Protein AF-R7UL09-F1 (afdb_monomer)

Mean predicted aligned error: 8.53 Å

InterPro domains:
  IPR033310 Mms4/EME1/EME2 [PTHR21077] (4-104)
  IPR042530 EME1/EME2, C-terminal domain [G3DSA:1.10.150.670] (5-105)

Foldseek 3Di:
DDPVPDQDQDPVRVRQLVVQLVVLVVDPPDDSLLSVLCCVVPVHLVSLVVVLVPDPDLQCQLCVQQARWRFDDDPPPTDTDGCHSLNSNVVSCVSPPPDPPDDSD

Secondary structure (DSSP, 8-state):
----------TTSTTHHHHHHHHHHTSTT--HHHHHHHHHH-SSHHHHHHHHHT-SSHHHHHHTTTT-EEEESSSTT-EEEE--HHHHHHHHHHHH---TT----

Sequence (105 aa):
MDVSGSSKVTKEGRGLLSLWRQHIQQFRNVTAEVANAIIAEYPSPRDLYQAYLSCENQNKAEQLLQDIVVRRGAGVIATNRRIGKELSRKIYLLMTSCDPDLIIK

Solvent-accessible surface area (backbone atoms only — not comparable to full-atom values): 6233 Å² total; per-residue (Å²): 134,86,76,84,73,70,69,74,59,43,98,82,57,56,31,53,58,56,41,50,37,53,57,50,42,68,42,88,94,40,46,74,52,48,27,48,42,51,38,73,77,30,66,42,74,64,54,48,50,49,53,44,68,70,34,94,43,69,70,52,31,23,40,64,48,18,76,45,65,21,73,46,72,79,70,98,69,48,43,80,42,58,60,31,57,66,56,19,32,52,52,40,46,71,74,68,54,88,58,92,80,68,78,84,126

pLDDT: mean 79.14, std 13.03, range [39.16, 91.69]

Nearest PDB structures (foldseek):
  2ziv-assembly1_B  TM=9.300E-01  e=1.982E-10  Homo sapiens
  2ziu-assembly1_B  TM=9.325E-01  e=2.696E-09  Homo sapiens
  2ziw-assembly1_B  TM=9.516E-01  e=4.647E-08  Homo sapiens
  7f6l-assembly1_B  TM=9.013E-01  e=2.149E-08  Homo sapiens
  4p0s-assembly1_B  TM=9.485E-01  e=1.449E-06  Homo sapiens

Organism: Capitella teleta (NCBI:txid283909)

Radius of gyration: 14.65 Å; Cα contacts (8 Å, |Δi|>4): 106; chains: 1; bounding box: 44×37×39 Å

Structure (mmCIF, N/CA/C/O backbone):
data_AF-R7UL09-F1
#
_entry.id   AF-R7UL09-F1
#
loop_
_atom_site.group_PDB
_atom_site.id
_atom_site.type_symbol
_atom_site.label_atom_id
_atom_site.label_alt_id
_atom_site.label_comp_id
_atom_site.label_asym_id
_atom_site.label_entity_id
_atom_site.label_seq_id
_atom_site.pdbx_PDB_ins_code
_atom_site.Cartn_x
_atom_site.Cartn_y
_atom_site.Cartn_z
_atom_site.occupancy
_atom_site.B_iso_or_equiv
_atom_site.auth_seq_id
_atom_site.auth_comp_id
_atom_site.auth_asym_id
_atom_site.auth_atom_id
_atom_site.pdbx_PDB_model_num
ATOM 1 N N . MET A 1 1 ? 2.555 7.465 -24.445 1.00 39.16 1 MET A N 1
ATOM 2 C CA . MET A 1 1 ? 1.860 6.993 -23.232 1.00 39.16 1 MET A CA 1
ATOM 3 C C . MET A 1 1 ? 1.791 5.486 -23.353 1.00 39.16 1 MET A C 1
ATOM 5 O O . MET A 1 1 ? 0.930 4.987 -24.062 1.00 39.16 1 MET A O 1
ATOM 9 N N . ASP A 1 2 ? 2.764 4.779 -22.783 1.00 40.66 2 ASP A N 1
ATOM 10 C CA . ASP A 1 2 ? 2.774 3.316 -22.792 1.00 40.66 2 ASP A CA 1
ATOM 11 C C . ASP A 1 2 ? 1.650 2.814 -21.890 1.00 40.66 2 ASP A C 1
ATOM 13 O O . ASP A 1 2 ? 1.732 2.879 -20.662 1.00 40.66 2 ASP A O 1
ATOM 17 N N . VAL A 1 3 ? 0.567 2.345 -22.508 1.00 50.41 3 VAL A N 1
ATOM 18 C CA . VAL A 1 3 ? -0.392 1.495 -21.817 1.00 50.41 3 VAL A CA 1
ATOM 19 C C . VAL A 1 3 ? 0.292 0.132 -21.690 1.00 50.41 3 VAL A C 1
ATOM 21 O O . VAL A 1 3 ? 0.334 -0.654 -22.634 1.00 50.41 3 VAL A O 1
ATOM 24 N N . SER A 1 4 ? 0.933 -0.128 -20.549 1.00 50.50 4 SER A N 1
ATOM 25 C CA . SER A 1 4 ? 1.509 -1.445 -20.249 1.00 50.50 4 SER A CA 1
ATOM 26 C C . SER A 1 4 ? 0.371 -2.446 -20.049 1.00 50.50 4 SER A C 1
ATOM 28 O O . SER A 1 4 ? -0.083 -2.713 -18.933 1.00 50.50 4 SER A O 1
ATOM 30 N N . GLY A 1 5 ? -0.140 -2.939 -21.175 1.00 54.00 5 GLY A N 1
ATOM 31 C CA . GLY A 1 5 ? -1.176 -3.949 -21.265 1.00 54.00 5 GLY A CA 1
ATOM 32 C C . GLY A 1 5 ? -0.691 -5.266 -20.671 1.00 54.00 5 GLY A C 1
ATOM 33 O O . GLY A 1 5 ? 0.289 -5.843 -21.131 1.00 54.00 5 GLY A O 1
ATOM 34 N N . SER A 1 6 ? -1.423 -5.720 -19.656 1.00 54.00 6 SER A N 1
ATOM 35 C CA . SER A 1 6 ? -1.523 -7.107 -19.198 1.00 54.00 6 SER A CA 1
ATOM 36 C C . SER A 1 6 ? -0.195 -7.805 -18.878 1.00 54.00 6 SER A C 1
ATOM 38 O O . SER A 1 6 ? 0.413 -8.447 -19.738 1.00 54.00 6 SER A O 1
ATOM 40 N N . SER A 1 7 ? 0.222 -7.789 -17.603 1.00 57.19 7 SER A N 1
ATOM 41 C CA . SER A 1 7 ? 1.281 -8.703 -17.156 1.00 57.19 7 SER A CA 1
ATOM 42 C C . SER A 1 7 ? 0.840 -10.144 -17.450 1.00 57.19 7 SER A C 1
ATOM 44 O O . SER A 1 7 ? -0.206 -10.590 -16.978 1.00 57.19 7 SER A O 1
ATOM 46 N N . LYS A 1 8 ? 1.613 -10.865 -18.269 1.00 57.09 8 LYS A N 1
ATOM 47 C CA . LYS A 1 8 ? 1.329 -12.254 -18.650 1.00 57.09 8 LYS A CA 1
ATOM 48 C C . LYS A 1 8 ? 1.413 -13.141 -17.405 1.00 57.09 8 LYS A C 1
ATOM 50 O O . LYS A 1 8 ? 2.502 -13.537 -16.999 1.00 57.09 8 LYS A O 1
ATOM 55 N N . VAL A 1 9 ? 0.274 -13.433 -16.783 1.00 60.00 9 VAL A N 1
ATOM 56 C CA . VAL A 1 9 ? 0.197 -14.415 -15.697 1.00 60.00 9 VAL A CA 1
ATOM 57 C C . VAL A 1 9 ? 0.172 -15.797 -16.319 1.00 60.00 9 VAL A C 1
ATOM 59 O O . VAL A 1 9 ? -0.742 -16.147 -17.062 1.00 60.00 9 VAL A O 1
ATOM 62 N N . THR A 1 10 ? 1.200 -16.584 -16.034 1.00 64.56 10 THR A N 1
ATOM 63 C CA . THR A 1 10 ? 1.189 -18.008 -16.370 1.00 64.56 10 THR A CA 1
ATOM 64 C C . THR A 1 10 ? 0.231 -18.749 -15.435 1.00 64.56 10 THR A C 1
ATOM 66 O O . THR A 1 10 ? 0.025 -18.338 -14.292 1.00 64.56 10 THR A O 1
ATOM 69 N N . LYS A 1 11 ? -0.334 -19.875 -15.890 1.00 59.56 11 LYS A N 1
ATOM 70 C CA . LYS A 1 11 ? -1.243 -20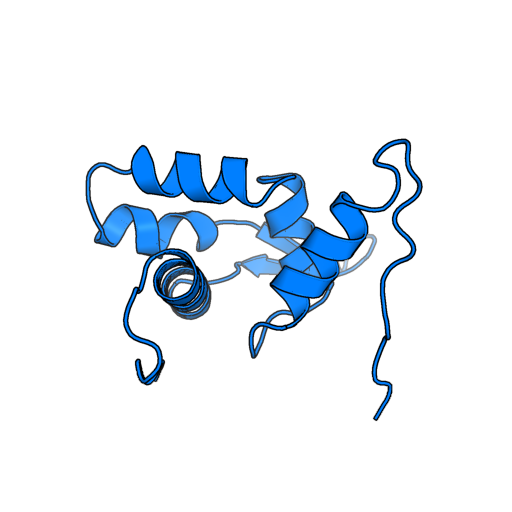.720 -15.085 1.00 59.56 11 LYS A CA 1
ATOM 71 C C . LYS A 1 11 ? -0.622 -21.223 -13.769 1.00 59.56 11 LYS A C 1
ATOM 73 O O . LYS A 1 11 ? -1.344 -21.674 -12.894 1.00 59.56 11 LYS A O 1
ATOM 78 N N . GLU A 1 12 ? 0.695 -21.103 -13.615 1.00 59.31 12 GLU A N 1
ATOM 79 C CA . GLU A 1 12 ? 1.472 -21.512 -12.439 1.00 59.31 12 GLU A CA 1
ATOM 80 C C . GLU A 1 12 ? 1.630 -20.391 -11.394 1.00 59.31 12 GLU A C 1
ATOM 82 O O . GLU A 1 12 ? 2.470 -20.477 -10.504 1.00 59.31 12 GLU A O 1
ATOM 87 N N . GLY A 1 13 ? 0.897 -19.280 -11.529 1.00 61.22 13 GLY A N 1
ATOM 88 C CA . GLY A 1 13 ? 0.987 -18.136 -10.613 1.00 61.22 13 GLY A CA 1
ATOM 89 C C . GLY A 1 13 ? 2.231 -17.262 -10.818 1.00 61.22 13 GLY A C 1
ATOM 90 O O . GLY A 1 13 ? 2.323 -16.173 -10.239 1.00 61.22 13 GLY A O 1
ATOM 91 N N . ARG A 1 14 ? 3.163 -17.661 -11.701 1.00 65.19 14 ARG A N 1
ATOM 92 C CA . ARG A 1 14 ? 4.302 -16.825 -12.108 1.00 65.19 14 ARG A CA 1
ATOM 93 C C . ARG A 1 14 ? 3.761 -15.655 -12.931 1.00 65.19 14 ARG A C 1
ATOM 95 O O . ARG A 1 14 ? 3.329 -15.832 -14.072 1.00 65.19 14 ARG A O 1
ATOM 102 N N . GLY A 1 15 ? 3.708 -14.483 -12.299 1.00 71.25 15 GLY A N 1
ATOM 103 C CA . GLY A 1 15 ? 3.161 -13.241 -12.856 1.00 71.25 15 GLY A CA 1
ATOM 104 C C . GLY A 1 15 ? 2.214 -12.492 -11.914 1.00 71.25 15 GLY A C 1
ATOM 105 O O . GLY A 1 15 ? 2.067 -11.282 -12.068 1.00 71.25 15 GLY A O 1
ATOM 106 N N . LEU A 1 16 ? 1.644 -13.156 -10.897 1.00 78.38 16 LEU A N 1
ATOM 107 C CA . LEU A 1 16 ? 0.747 -12.509 -9.926 1.00 78.38 16 LEU A CA 1
ATOM 108 C C . LEU A 1 16 ? 1.450 -11.399 -9.138 1.00 78.38 16 LEU A C 1
ATOM 110 O O . LEU A 1 16 ? 0.892 -10.320 -8.978 1.00 78.38 1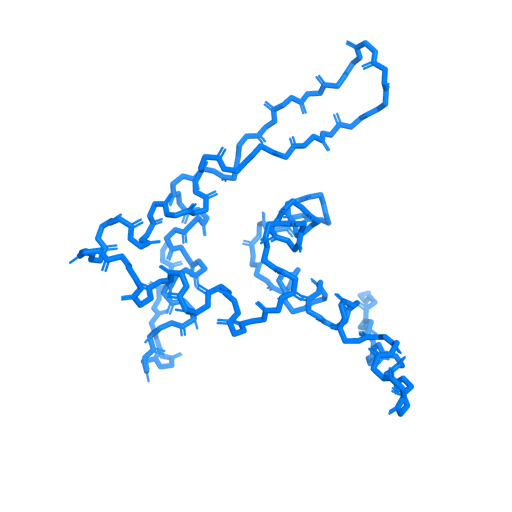6 LEU A O 1
ATOM 114 N N . LEU A 1 17 ? 2.707 -11.616 -8.742 1.00 82.31 17 LEU A N 1
ATOM 115 C CA . LEU A 1 17 ? 3.519 -10.593 -8.076 1.00 82.31 17 LEU A CA 1
ATOM 116 C C . LEU A 1 17 ? 3.772 -9.375 -8.982 1.00 82.31 17 LEU A C 1
ATOM 118 O O . LEU A 1 17 ? 3.787 -8.238 -8.522 1.00 82.31 17 LEU A O 1
ATOM 122 N N . SER A 1 18 ? 3.948 -9.604 -10.288 1.00 82.75 18 SER A N 1
ATOM 123 C CA . SER A 1 18 ? 4.147 -8.522 -11.258 1.00 82.75 18 SER A CA 1
ATOM 124 C C . SER A 1 18 ? 2.859 -7.745 -11.511 1.00 82.75 18 SER A C 1
ATOM 126 O O . SER A 1 18 ? 2.909 -6.522 -11.610 1.00 82.75 18 SER A O 1
ATOM 128 N N . LEU A 1 19 ? 1.711 -8.428 -11.572 1.00 85.69 19 LEU A N 1
ATOM 129 C CA . LEU A 1 19 ? 0.408 -7.764 -11.619 1.00 85.69 19 LEU A CA 1
ATOM 130 C C . LEU A 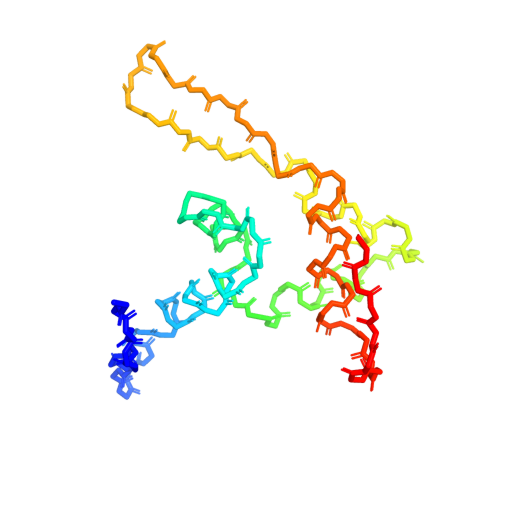1 19 ? 0.160 -6.953 -10.359 1.00 85.69 19 LEU A C 1
ATOM 132 O O . LEU A 1 19 ? -0.278 -5.811 -10.445 1.00 85.69 19 LEU A O 1
ATOM 136 N N . TRP A 1 20 ? 0.453 -7.534 -9.197 1.00 87.06 20 TRP A N 1
ATOM 137 C CA . TRP A 1 20 ? 0.299 -6.849 -7.927 1.00 87.06 20 TRP A CA 1
ATOM 138 C C . TRP A 1 20 ? 1.164 -5.591 -7.882 1.00 87.06 20 TRP A C 1
ATOM 140 O O . TRP A 1 20 ? 0.681 -4.515 -7.536 1.00 87.06 20 TRP A O 1
ATOM 150 N N . ARG A 1 21 ? 2.399 -5.677 -8.390 1.00 87.12 21 ARG A N 1
ATOM 151 C CA . ARG A 1 21 ? 3.250 -4.505 -8.607 1.00 87.12 21 ARG A CA 1
ATOM 152 C C . ARG A 1 21 ? 2.616 -3.465 -9.494 1.00 87.12 21 ARG A C 1
ATOM 154 O O . ARG A 1 21 ? 2.546 -2.305 -9.099 1.00 87.12 21 ARG A O 1
ATOM 161 N N . GLN A 1 22 ? 2.140 -3.875 -10.658 1.00 85.56 22 GLN A N 1
ATOM 162 C CA . GLN A 1 22 ? 1.516 -2.960 -11.597 1.00 85.56 22 GLN A CA 1
ATOM 163 C C . GLN A 1 22 ? 0.278 -2.288 -10.988 1.00 85.56 22 GLN A C 1
ATOM 165 O O . GLN A 1 22 ? 0.076 -1.098 -11.212 1.00 85.56 22 GLN A O 1
ATOM 170 N N . HIS A 1 23 ? -0.498 -3.018 -10.183 1.00 86.75 23 HIS A N 1
ATOM 171 C CA . HIS A 1 23 ? -1.663 -2.511 -9.464 1.00 86.75 23 HIS A CA 1
ATOM 172 C C . HIS A 1 23 ? -1.269 -1.424 -8.458 1.00 86.75 23 HIS A C 1
ATOM 174 O O . HIS A 1 23 ? -1.799 -0.320 -8.517 1.00 86.75 23 HIS A O 1
ATOM 180 N N . ILE A 1 24 ? -0.271 -1.684 -7.607 1.00 88.00 24 ILE A N 1
ATOM 181 C CA . ILE A 1 24 ? 0.255 -0.685 -6.667 1.00 88.00 24 ILE A CA 1
ATOM 182 C C . ILE A 1 24 ? 0.841 0.534 -7.411 1.00 88.00 24 ILE A C 1
ATOM 184 O O . ILE A 1 24 ? 0.699 1.669 -6.968 1.00 88.00 24 ILE A O 1
ATOM 188 N N . GLN A 1 25 ? 1.450 0.337 -8.582 1.00 88.38 25 GLN A N 1
ATOM 189 C CA . GLN A 1 25 ? 1.961 1.434 -9.412 1.00 88.38 25 GLN A CA 1
ATOM 190 C C . GLN A 1 25 ? 0.869 2.277 -10.093 1.00 88.38 25 GLN A C 1
ATOM 192 O O . GLN A 1 25 ? 1.184 3.364 -10.572 1.00 88.38 25 GLN A O 1
ATOM 197 N N . GLN A 1 26 ? -0.391 1.823 -10.153 1.00 84.88 26 GLN A N 1
ATOM 198 C CA . GLN A 1 26 ? -1.490 2.658 -10.667 1.00 84.88 26 GLN A CA 1
ATOM 199 C C . GLN A 1 26 ? -1.847 3.803 -9.708 1.00 84.88 26 GLN A C 1
ATOM 201 O O . GLN A 1 26 ? -2.457 4.791 -10.122 1.00 84.88 26 GLN A O 1
ATOM 206 N N . PHE A 1 27 ? -1.464 3.705 -8.433 1.00 83.12 27 PHE A N 1
ATOM 207 C CA . PHE A 1 27 ? -1.682 4.772 -7.469 1.00 83.12 27 PHE A CA 1
ATOM 208 C C . PHE A 1 27 ? -0.830 6.001 -7.806 1.00 83.12 27 PHE A C 1
ATOM 210 O O . PHE A 1 27 ? 0.380 5.920 -8.035 1.00 83.12 27 PHE A O 1
ATOM 217 N N . ARG A 1 28 ? -1.457 7.184 -7.801 1.00 76.19 28 ARG A N 1
ATOM 218 C CA . ARG A 1 28 ? -0.748 8.448 -8.040 1.00 76.19 28 ARG A CA 1
ATOM 219 C C . 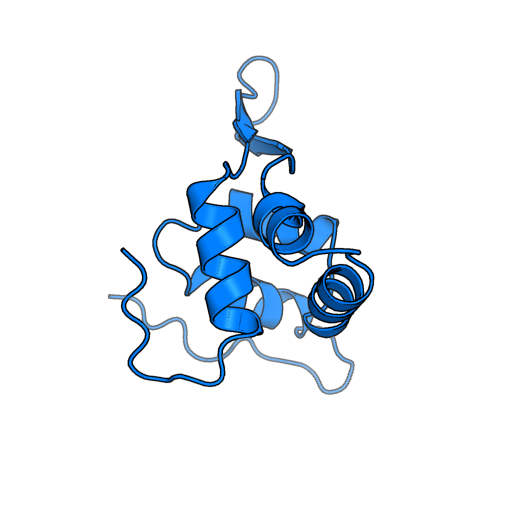ARG A 1 28 ? 0.354 8.632 -6.991 1.00 76.19 28 ARG A C 1
ATOM 221 O O . ARG A 1 28 ? 0.117 8.439 -5.803 1.00 76.19 28 ARG A O 1
ATOM 228 N N . ASN A 1 29 ? 1.540 9.045 -7.439 1.00 79.81 29 ASN A N 1
ATOM 229 C CA . ASN A 1 29 ? 2.762 9.228 -6.638 1.00 79.81 29 ASN A CA 1
ATOM 230 C C . ASN A 1 29 ? 3.438 7.942 -6.126 1.00 79.81 29 ASN A C 1
ATOM 232 O O . ASN A 1 29 ? 4.396 8.036 -5.355 1.00 79.81 29 ASN A O 1
ATOM 236 N N . VAL A 1 30 ? 3.019 6.757 -6.580 1.00 84.69 30 VAL A N 1
ATOM 237 C CA . VAL A 1 30 ? 3.756 5.516 -6.319 1.00 84.69 30 VAL A CA 1
ATOM 238 C C . VAL A 1 30 ? 4.789 5.280 -7.416 1.00 84.69 30 VAL A C 1
ATOM 240 O O . VAL A 1 30 ? 4.458 5.055 -8.577 1.00 84.69 30 VAL A O 1
ATOM 243 N N . THR A 1 31 ? 6.069 5.310 -7.050 1.00 84.75 31 THR A N 1
ATOM 244 C CA . THR A 1 31 ? 7.155 4.910 -7.955 1.00 84.75 31 THR A CA 1
ATOM 245 C C . THR A 1 31 ? 7.358 3.395 -7.920 1.00 84.75 31 THR A C 1
ATOM 247 O O . THR A 1 31 ? 6.909 2.711 -7.000 1.00 84.75 31 THR A O 1
ATOM 250 N N . ALA A 1 32 ? 8.086 2.848 -8.899 1.00 85.19 32 ALA A N 1
ATOM 251 C CA . ALA A 1 32 ? 8.427 1.422 -8.929 1.00 85.19 32 ALA A CA 1
ATOM 252 C C . ALA A 1 32 ? 9.133 0.943 -7.647 1.00 85.19 32 ALA A C 1
ATOM 254 O O . ALA A 1 32 ? 8.922 -0.180 -7.201 1.00 85.19 32 ALA A O 1
ATOM 255 N N . GLU A 1 33 ? 9.944 1.803 -7.036 1.00 86.19 33 GLU A N 1
ATOM 256 C CA . GLU A 1 33 ? 10.683 1.505 -5.808 1.00 86.19 33 GLU A CA 1
ATOM 257 C C . GLU A 1 33 ? 9.752 1.429 -4.599 1.00 86.19 33 GLU A C 1
ATOM 259 O O . GLU A 1 33 ? 9.867 0.509 -3.794 1.00 86.19 33 GLU A O 1
ATOM 264 N N . VAL A 1 34 ? 8.788 2.352 -4.507 1.00 87.75 34 VAL A N 1
ATOM 265 C CA . VAL A 1 34 ? 7.753 2.322 -3.467 1.00 87.75 34 VAL A CA 1
ATOM 266 C C . VAL A 1 34 ? 6.904 1.062 -3.613 1.00 87.75 34 VAL A C 1
ATOM 268 O O . VAL A 1 34 ? 6.711 0.340 -2.639 1.00 87.75 34 VAL A O 1
ATOM 271 N N . ALA A 1 35 ? 6.457 0.758 -4.835 1.00 88.69 35 ALA A N 1
ATOM 272 C CA . ALA A 1 35 ? 5.708 -0.463 -5.109 1.00 88.69 35 ALA A CA 1
ATOM 273 C C . ALA A 1 35 ? 6.510 -1.709 -4.708 1.00 88.69 35 ALA A C 1
ATOM 275 O O . ALA A 1 35 ? 5.981 -2.590 -4.043 1.00 88.69 35 ALA A O 1
ATOM 276 N N . ASN A 1 36 ? 7.803 -1.760 -5.040 1.00 88.12 36 ASN A N 1
ATOM 277 C CA . ASN A 1 36 ? 8.682 -2.853 -4.627 1.00 88.12 36 ASN A CA 1
ATOM 278 C C . ASN A 1 36 ? 8.784 -3.005 -3.113 1.00 88.12 36 ASN A C 1
ATOM 280 O O . ASN A 1 36 ? 8.740 -4.131 -2.633 1.00 88.12 36 ASN A O 1
ATOM 284 N N . ALA A 1 37 ? 8.910 -1.903 -2.376 1.00 89.88 37 ALA A N 1
ATOM 285 C CA . ALA A 1 37 ? 8.989 -1.947 -0.923 1.00 89.88 37 ALA A CA 1
ATOM 286 C C . ALA A 1 37 ? 7.685 -2.477 -0.304 1.00 89.88 37 ALA A C 1
ATOM 288 O O . ALA A 1 37 ? 7.731 -3.361 0.544 1.00 89.88 37 ALA A O 1
ATOM 289 N N . ILE A 1 38 ? 6.527 -2.015 -0.795 1.00 89.44 38 ILE A N 1
ATOM 290 C CA . ILE A 1 38 ? 5.214 -2.501 -0.340 1.00 89.44 38 ILE A CA 1
ATOM 291 C C . ILE A 1 38 ? 5.067 -3.997 -0.618 1.00 89.44 38 ILE A C 1
ATOM 293 O O . ILE A 1 38 ? 4.610 -4.730 0.243 1.00 89.44 38 ILE A O 1
ATOM 297 N N . ILE A 1 39 ? 5.456 -4.462 -1.803 1.00 89.75 39 ILE A N 1
ATOM 298 C CA . ILE A 1 39 ? 5.267 -5.860 -2.221 1.00 89.75 39 ILE A CA 1
ATOM 299 C C . ILE A 1 39 ? 6.262 -6.803 -1.552 1.00 89.75 39 ILE A C 1
ATOM 301 O O . ILE A 1 39 ? 5.975 -7.985 -1.392 1.00 89.75 39 ILE A O 1
ATOM 305 N N . ALA A 1 40 ? 7.435 -6.291 -1.178 1.00 88.56 40 ALA A N 1
ATOM 306 C CA . ALA A 1 40 ? 8.394 -7.040 -0.381 1.00 88.56 40 ALA A CA 1
ATOM 307 C C . ALA A 1 40 ? 7.833 -7.356 1.014 1.00 88.56 40 ALA A C 1
ATOM 309 O O . ALA A 1 40 ? 8.082 -8.444 1.521 1.00 88.56 40 ALA A O 1
ATOM 310 N N . GLU A 1 41 ? 7.061 -6.436 1.599 1.00 89.88 41 GLU A N 1
ATOM 311 C CA . GLU A 1 41 ? 6.382 -6.637 2.886 1.00 89.88 41 GLU A CA 1
ATOM 312 C C . GLU A 1 41 ? 5.047 -7.391 2.724 1.00 89.88 41 GLU A C 1
ATOM 314 O O . GLU A 1 41 ? 4.726 -8.288 3.500 1.00 89.88 41 GLU A O 1
ATOM 319 N N . TYR A 1 42 ? 4.291 -7.069 1.670 1.00 91.25 42 TYR A N 1
ATOM 320 C CA . TYR A 1 42 ? 2.965 -7.604 1.363 1.00 91.25 42 TYR A CA 1
ATOM 321 C C . TYR A 1 42 ? 2.923 -8.164 -0.067 1.00 91.25 42 TYR A C 1
ATOM 323 O O . TYR A 1 42 ? 2.521 -7.466 -1.009 1.00 91.25 42 TYR A O 1
ATOM 331 N N . PRO A 1 43 ? 3.308 -9.437 -0.268 1.00 86.38 43 PRO A N 1
ATOM 332 C CA . PRO A 1 43 ? 3.427 -10.034 -1.598 1.00 86.38 43 PRO A CA 1
ATOM 333 C C . PRO A 1 43 ? 2.078 -10.237 -2.299 1.00 86.38 43 PRO A C 1
ATOM 335 O O . PRO A 1 43 ? 2.051 -10.482 -3.508 1.00 86.38 43 PRO A O 1
ATOM 338 N N . SER A 1 44 ? 0.960 -10.113 -1.576 1.00 86.94 44 SER A N 1
ATOM 339 C CA . SER A 1 44 ? -0.387 -10.209 -2.130 1.00 86.94 44 SER A CA 1
ATOM 340 C C . SER A 1 44 ? -1.324 -9.097 -1.623 1.00 86.94 44 SER A C 1
ATOM 342 O O . SER A 1 44 ? -1.148 -8.596 -0.509 1.00 86.94 44 SER A O 1
ATOM 344 N N . PRO A 1 45 ? -2.376 -8.746 -2.393 1.00 86.94 45 PRO A N 1
ATOM 345 C CA . PRO A 1 45 ? -3.422 -7.835 -1.922 1.00 86.94 45 PRO A CA 1
ATOM 346 C C . PRO A 1 45 ? -4.115 -8.337 -0.655 1.00 86.94 45 PRO A C 1
ATOM 348 O O . PRO A 1 45 ? -4.534 -7.542 0.182 1.00 86.94 45 PRO A O 1
ATOM 351 N N . ARG A 1 46 ? -4.230 -9.663 -0.506 1.00 88.19 46 ARG A N 1
ATOM 352 C CA . ARG A 1 46 ? -4.865 -10.281 0.656 1.00 88.19 46 ARG A CA 1
ATOM 353 C C . ARG A 1 46 ? -4.023 -10.104 1.915 1.00 88.19 46 ARG A C 1
ATOM 355 O O . ARG A 1 46 ? -4.604 -9.828 2.956 1.00 88.19 46 ARG A O 1
ATOM 362 N N . ASP A 1 47 ? -2.698 -10.212 1.816 1.00 90.06 47 ASP A N 1
ATOM 363 C CA . ASP A 1 47 ? -1.795 -9.941 2.944 1.00 90.06 47 ASP A CA 1
ATOM 364 C C . ASP A 1 47 ? -1.920 -8.489 3.404 1.00 90.06 47 ASP A C 1
ATOM 366 O O . ASP A 1 47 ? -2.083 -8.226 4.595 1.00 90.06 47 ASP A O 1
ATOM 370 N N . LEU A 1 48 ? -1.929 -7.550 2.451 1.00 90.81 48 LEU A N 1
ATOM 371 C CA . LEU A 1 48 ? -2.118 -6.133 2.751 1.00 90.81 48 LEU A CA 1
ATOM 372 C C . LEU A 1 48 ? -3.475 -5.879 3.430 1.00 90.81 48 LEU A C 1
ATOM 374 O O . LEU A 1 48 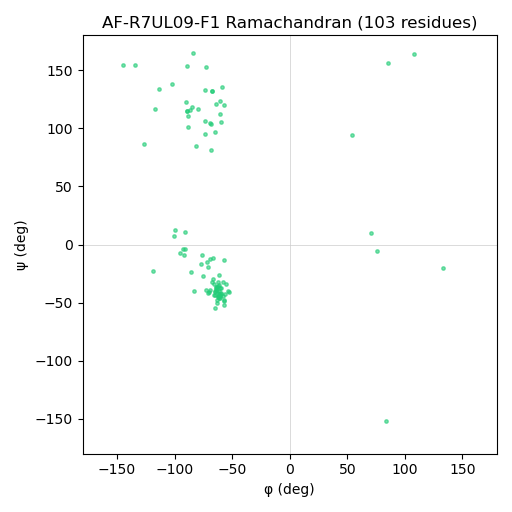? -3.550 -5.194 4.448 1.00 90.81 48 LEU A O 1
ATOM 378 N N . TYR A 1 49 ? -4.549 -6.467 2.898 1.00 89.69 49 TYR A N 1
ATOM 379 C CA . TYR A 1 49 ? -5.890 -6.323 3.462 1.00 89.69 49 TYR A CA 1
ATOM 380 C C . TYR A 1 49 ? -6.007 -6.951 4.856 1.00 89.69 49 TYR A C 1
ATOM 382 O O . TYR A 1 49 ? -6.583 -6.351 5.759 1.00 89.69 49 TYR A O 1
ATOM 390 N N . GLN A 1 50 ? -5.413 -8.127 5.067 1.00 90.62 50 GLN A N 1
ATOM 391 C CA . GLN A 1 50 ? -5.399 -8.786 6.370 1.00 90.62 50 GLN A CA 1
ATOM 392 C C . GLN A 1 50 ? -4.655 -7.944 7.410 1.00 90.62 50 GLN A C 1
ATOM 394 O O . GLN A 1 50 ? -5.123 -7.828 8.539 1.00 90.62 50 GLN A O 1
ATOM 399 N N . ALA A 1 51 ? -3.546 -7.309 7.025 1.00 90.75 51 ALA A N 1
ATOM 400 C CA . ALA A 1 51 ? -2.822 -6.400 7.901 1.00 90.75 51 ALA A CA 1
ATOM 401 C C . ALA A 1 51 ? -3.659 -5.163 8.272 1.00 90.75 51 ALA A C 1
ATOM 403 O O . ALA A 1 51 ? -3.638 -4.740 9.429 1.00 90.75 51 ALA A O 1
ATOM 404 N N . TYR A 1 52 ? -4.462 -4.630 7.343 1.00 90.12 52 TYR A N 1
ATOM 405 C CA . TYR A 1 52 ? -5.431 -3.577 7.661 1.00 90.12 52 TYR A CA 1
ATOM 406 C C . TYR A 1 52 ? -6.534 -4.049 8.614 1.00 90.12 52 TYR A C 1
ATOM 408 O O . TYR A 1 52 ? -6.886 -3.307 9.526 1.00 90.12 52 TYR A O 1
ATOM 416 N N . LEU A 1 53 ? -7.051 -5.271 8.450 1.00 88.25 53 LEU A N 1
ATOM 417 C CA . LEU A 1 53 ? -8.052 -5.846 9.360 1.00 88.25 53 LEU A CA 1
ATOM 418 C C . LEU A 1 53 ? -7.496 -6.130 10.760 1.00 88.25 53 LEU A C 1
ATOM 420 O O . LEU A 1 53 ? -8.226 -6.045 11.740 1.00 88.25 53 LEU A O 1
ATOM 424 N N . SER A 1 54 ? -6.213 -6.477 10.858 1.00 90.19 54 SER A N 1
ATOM 425 C CA . SER A 1 54 ? -5.530 -6.700 12.134 1.00 90.19 54 SER A CA 1
ATOM 426 C C . SER A 1 54 ? -5.177 -5.403 12.867 1.00 90.19 54 SER A C 1
ATOM 428 O O . SER A 1 54 ? -4.745 -5.459 14.017 1.00 90.19 54 SER A O 1
ATOM 430 N N . CYS A 1 55 ? -5.343 -4.237 12.236 1.00 89.75 55 CYS A N 1
ATOM 431 C CA . CYS A 1 55 ? -5.132 -2.958 12.902 1.00 89.75 55 CYS A CA 1
ATOM 432 C C . CYS A 1 55 ? -6.275 -2.658 13.874 1.00 89.75 55 CYS A C 1
ATOM 434 O O . CYS A 1 55 ? -7.445 -2.707 13.514 1.00 89.75 55 CYS A O 1
ATOM 436 N N . GLU A 1 56 ? -5.921 -2.244 15.090 1.00 86.75 56 GLU A N 1
ATOM 437 C CA . GLU A 1 56 ? -6.890 -1.932 16.149 1.00 86.75 56 GLU A CA 1
ATOM 438 C C . GLU A 1 56 ? -7.817 -0.766 15.788 1.00 86.75 56 GLU A C 1
ATOM 440 O O . GLU A 1 56 ? -8.961 -0.719 16.221 1.00 86.75 56 GLU A O 1
ATOM 445 N N . ASN A 1 57 ? -7.314 0.195 15.007 1.00 88.62 57 ASN A N 1
ATOM 446 C CA . ASN A 1 57 ? -8.023 1.419 14.658 1.00 88.62 57 ASN A CA 1
ATOM 447 C C . ASN A 1 57 ? -7.689 1.859 13.230 1.00 88.62 57 ASN A C 1
ATOM 449 O O . ASN A 1 57 ? -6.571 1.647 12.748 1.00 88.62 57 ASN A O 1
ATOM 453 N N . GLN A 1 58 ? -8.606 2.605 12.604 1.00 87.44 58 GLN A N 1
ATOM 454 C CA . GLN A 1 58 ? -8.402 3.192 11.276 1.00 87.44 58 GLN A CA 1
ATOM 455 C C . GLN A 1 58 ? -7.106 4.012 11.188 1.00 87.44 58 GLN A C 1
ATOM 457 O O . GLN A 1 58 ? -6.378 3.902 10.211 1.00 87.44 58 GLN A O 1
ATOM 462 N N . ASN A 1 59 ? -6.760 4.791 12.218 1.00 88.00 59 ASN A N 1
ATOM 463 C CA . ASN A 1 59 ? -5.542 5.606 12.202 1.00 88.00 59 ASN A CA 1
ATOM 464 C C . ASN A 1 59 ? -4.255 4.763 12.107 1.00 88.00 59 ASN A C 1
ATOM 466 O O . ASN A 1 59 ? -3.308 5.166 11.436 1.00 88.00 59 ASN A O 1
ATOM 470 N N . LYS A 1 60 ? -4.234 3.580 12.738 1.00 89.19 60 LYS A N 1
ATOM 471 C CA . LYS A 1 60 ? -3.118 2.629 12.633 1.00 89.19 60 LYS A CA 1
ATOM 472 C C . LYS A 1 60 ? -3.065 1.999 11.246 1.00 89.19 60 LYS A C 1
ATOM 474 O O . LYS A 1 60 ? -1.984 1.918 10.673 1.00 89.19 60 LYS A O 1
ATOM 479 N N . ALA A 1 61 ? -4.220 1.646 10.682 1.00 90.00 61 ALA A N 1
ATOM 480 C CA . ALA A 1 61 ? -4.310 1.129 9.320 1.00 90.00 61 ALA A CA 1
ATOM 481 C C . ALA A 1 61 ? -3.832 2.164 8.283 1.00 90.00 61 ALA A C 1
ATOM 483 O O . ALA A 1 61 ? -3.016 1.850 7.421 1.00 90.00 61 ALA A O 1
ATOM 484 N N . GLU A 1 62 ? -4.236 3.430 8.421 1.00 90.19 62 GLU A N 1
ATOM 485 C CA . GLU A 1 62 ? -3.765 4.539 7.579 1.00 90.19 62 GLU A CA 1
ATOM 486 C C . GLU A 1 62 ? -2.252 4.768 7.682 1.00 90.19 62 GLU A C 1
ATOM 488 O O . GLU A 1 62 ? -1.648 5.277 6.741 1.00 90.19 62 GLU A O 1
ATOM 493 N N . GLN A 1 63 ? -1.631 4.397 8.800 1.00 90.94 63 GLN A N 1
ATOM 494 C CA . GLN A 1 63 ? -0.197 4.542 9.057 1.00 90.94 63 GLN A CA 1
ATOM 495 C C . GLN A 1 63 ? 0.615 3.281 8.747 1.00 90.94 63 GLN A C 1
ATOM 497 O O . GLN A 1 63 ? 1.840 3.351 8.752 1.00 90.94 63 GLN A O 1
ATOM 502 N N . LEU A 1 64 ? -0.033 2.156 8.437 1.00 91.69 64 LEU A N 1
ATOM 503 C CA . LEU A 1 64 ? 0.614 0.851 8.284 1.00 91.69 64 LEU A CA 1
ATOM 504 C C . LEU A 1 64 ? 1.783 0.876 7.286 1.00 91.69 64 LEU A C 1
ATOM 506 O O . LEU A 1 64 ? 2.826 0.285 7.539 1.00 91.69 64 LEU A O 1
ATOM 510 N N . LEU A 1 65 ? 1.632 1.598 6.172 1.00 90.25 65 LEU A N 1
ATOM 511 C CA . LEU A 1 65 ? 2.646 1.670 5.120 1.00 90.25 65 LEU A CA 1
ATOM 512 C C . LEU A 1 65 ? 3.617 2.844 5.298 1.00 90.25 65 LEU A C 1
ATOM 514 O O . LEU A 1 65 ? 4.596 2.935 4.563 1.00 90.25 65 LEU A O 1
ATOM 518 N N . GLN A 1 66 ? 3.370 3.772 6.229 1.00 90.19 66 GLN A N 1
ATOM 519 C CA . GLN A 1 66 ? 4.088 5.052 6.271 1.00 90.19 66 GLN A CA 1
ATOM 520 C C . GLN A 1 66 ? 5.583 4.889 6.576 1.00 90.19 66 GLN A C 1
ATOM 522 O O . GLN A 1 66 ? 6.394 5.676 6.081 1.00 90.19 66 GLN A O 1
ATOM 527 N N . ASP A 1 67 ? 5.923 3.890 7.396 1.00 86.00 67 ASP A N 1
ATOM 528 C CA . ASP A 1 67 ? 7.269 3.645 7.913 1.00 86.00 67 ASP A CA 1
ATOM 529 C C . ASP A 1 67 ? 8.080 2.679 7.043 1.00 86.00 67 ASP A C 1
ATOM 531 O O . ASP A 1 67 ? 9.280 2.514 7.269 1.00 86.00 67 ASP A O 1
ATOM 535 N N . ILE A 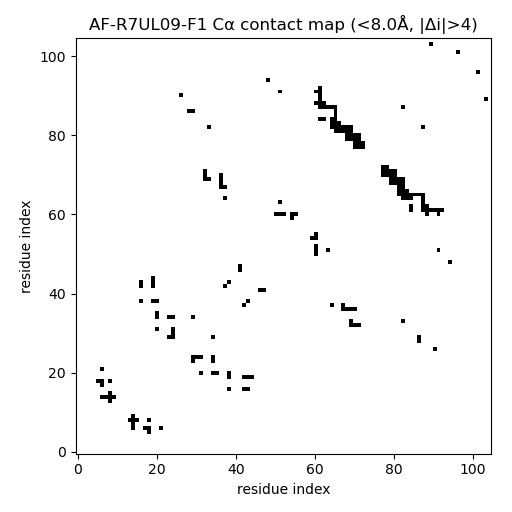1 68 ? 7.465 2.118 5.995 1.00 88.50 68 ILE A N 1
ATOM 536 C CA . ILE A 1 68 ? 8.153 1.267 5.025 1.00 88.50 68 ILE A CA 1
ATOM 537 C C . ILE A 1 68 ? 9.268 2.073 4.357 1.00 88.50 68 ILE A C 1
ATOM 539 O O . ILE A 1 68 ? 9.054 3.144 3.770 1.00 88.50 68 ILE A O 1
ATOM 543 N N . VAL A 1 69 ? 10.487 1.544 4.456 1.00 84.81 69 VAL A N 1
ATOM 544 C CA . VAL A 1 69 ? 11.685 2.175 3.908 1.00 84.81 69 VAL A CA 1
ATOM 545 C C . VAL A 1 69 ? 11.854 1.766 2.452 1.00 84.81 69 VAL A C 1
ATOM 547 O O . VAL A 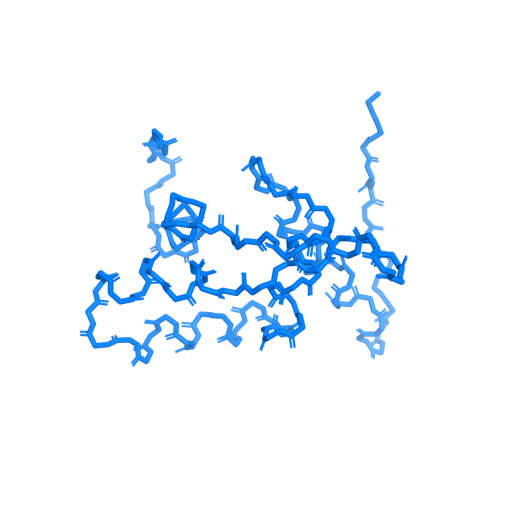1 69 ? 12.130 0.616 2.120 1.00 84.81 69 VAL A O 1
ATOM 550 N N . VAL A 1 70 ? 11.755 2.753 1.574 1.00 85.06 70 VAL A N 1
ATOM 551 C CA . VAL A 1 70 ? 12.047 2.642 0.153 1.00 85.06 70 VAL A CA 1
ATOM 552 C C . VAL A 1 70 ? 13.527 2.930 -0.050 1.00 85.06 70 VAL A C 1
ATOM 554 O O . VAL A 1 70 ? 13.997 4.058 0.124 1.00 85.06 70 VAL A O 1
ATOM 557 N N . ARG A 1 71 ? 14.275 1.890 -0.412 1.00 76.75 71 ARG A N 1
ATOM 558 C CA . ARG A 1 71 ? 15.684 2.016 -0.786 1.00 76.75 71 ARG A CA 1
ATOM 559 C C . ARG A 1 71 ? 15.787 2.394 -2.256 1.00 76.75 71 ARG A C 1
ATOM 561 O O . ARG A 1 71 ? 15.368 1.624 -3.118 1.00 76.75 71 ARG A O 1
ATOM 568 N N . ARG A 1 72 ? 16.365 3.567 -2.516 1.00 69.12 72 ARG A N 1
ATOM 569 C CA . ARG A 1 72 ? 16.641 4.079 -3.860 1.00 69.12 72 ARG A CA 1
ATOM 570 C C . ARG A 1 72 ? 18.143 4.244 -4.065 1.00 69.12 72 ARG A C 1
ATOM 572 O O . ARG A 1 72 ? 18.768 5.061 -3.389 1.00 69.12 72 ARG A O 1
ATOM 579 N N . GLY A 1 73 ? 18.697 3.483 -5.012 1.00 63.34 73 GLY A N 1
ATOM 580 C CA . GLY A 1 73 ? 20.116 3.500 -5.396 1.00 63.34 73 GLY A CA 1
ATOM 581 C C . GLY A 1 73 ? 20.919 2.266 -4.954 1.00 63.34 73 GLY A C 1
ATOM 582 O O . GLY A 1 73 ? 20.482 1.495 -4.102 1.00 63.34 73 GLY A O 1
ATOM 583 N N . ALA A 1 74 ? 22.103 2.087 -5.548 1.00 55.22 74 ALA A N 1
ATOM 584 C CA . ALA A 1 74 ? 23.070 1.043 -5.206 1.00 55.22 74 ALA A CA 1
ATOM 585 C C . ALA A 1 74 ? 24.346 1.677 -4.620 1.00 55.22 74 ALA A C 1
ATOM 587 O O . ALA A 1 74 ? 24.869 2.644 -5.173 1.00 55.22 74 ALA A O 1
ATOM 588 N N . GLY A 1 75 ? 24.857 1.138 -3.509 1.00 64.00 75 GLY A N 1
ATOM 589 C CA . GLY A 1 75 ? 26.093 1.608 -2.869 1.00 64.00 75 GLY A CA 1
ATOM 590 C C . GLY A 1 75 ? 25.916 2.809 -1.926 1.00 64.00 75 GLY A C 1
ATOM 591 O O . GLY A 1 75 ? 24.865 2.990 -1.318 1.00 64.00 75 GLY A O 1
ATOM 592 N N . VAL A 1 76 ? 26.965 3.628 -1.786 1.00 57.41 76 VAL A N 1
ATOM 593 C CA . VAL A 1 76 ? 27.105 4.702 -0.769 1.00 57.41 76 VAL A CA 1
ATOM 594 C C . VAL A 1 76 ? 26.114 5.870 -0.962 1.00 57.41 76 VAL A C 1
ATOM 596 O O . VAL A 1 76 ? 25.935 6.688 -0.068 1.00 57.41 76 VAL A O 1
ATOM 599 N N . ILE A 1 77 ? 25.421 5.929 -2.105 1.00 59.69 77 ILE A N 1
ATOM 600 C CA . ILE A 1 77 ? 24.426 6.964 -2.456 1.00 59.69 77 ILE A CA 1
ATOM 601 C C . ILE A 1 77 ? 22.988 6.454 -2.224 1.00 59.69 77 ILE A C 1
ATOM 603 O O . ILE A 1 77 ? 22.019 7.050 -2.693 1.00 59.69 77 ILE A O 1
ATOM 607 N N . ALA A 1 78 ? 22.819 5.322 -1.532 1.00 62.81 78 ALA A N 1
ATOM 608 C CA . ALA A 1 78 ? 21.498 4.799 -1.212 1.00 62.81 78 ALA A CA 1
ATOM 609 C C . ALA A 1 78 ? 20.728 5.811 -0.351 1.00 62.81 78 ALA A C 1
ATOM 611 O O . ALA A 1 78 ? 21.064 6.069 0.805 1.00 62.81 78 ALA A O 1
ATOM 612 N N . THR A 1 79 ? 19.671 6.383 -0.924 1.00 65.25 79 THR A N 1
ATOM 613 C CA . THR A 1 79 ? 18.756 7.254 -0.189 1.00 65.25 79 THR A CA 1
ATOM 614 C C . THR A 1 79 ? 17.639 6.398 0.391 1.00 65.25 79 THR A C 1
ATOM 616 O O . THR A 1 79 ? 16.946 5.674 -0.327 1.00 65.25 79 THR A O 1
ATOM 619 N N . ASN A 1 80 ? 17.486 6.454 1.713 1.00 70.12 80 ASN A N 1
ATOM 620 C CA . ASN A 1 80 ? 16.371 5.830 2.411 1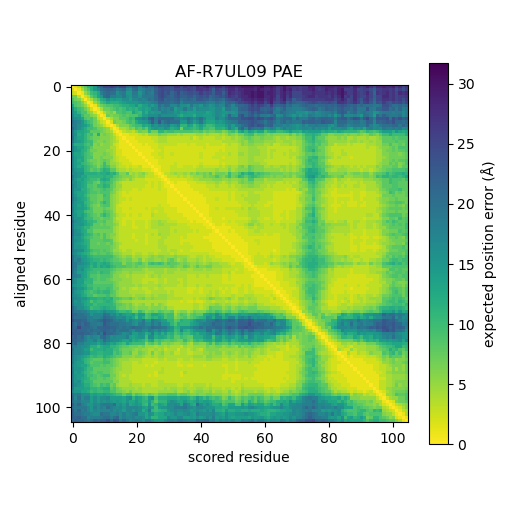.00 70.12 80 ASN A CA 1
ATOM 621 C C . ASN A 1 80 ? 15.227 6.841 2.448 1.00 70.12 80 ASN A C 1
ATOM 623 O O . ASN A 1 80 ? 15.244 7.778 3.246 1.00 70.12 80 ASN A O 1
ATOM 627 N N . ARG A 1 81 ? 14.241 6.671 1.568 1.00 78.75 81 ARG A N 1
ATOM 628 C CA . ARG A 1 81 ? 13.012 7.468 1.588 1.00 78.75 81 ARG A CA 1
ATOM 629 C C . ARG A 1 81 ? 11.902 6.628 2.204 1.00 78.75 81 ARG A C 1
ATOM 631 O O . ARG A 1 81 ? 11.785 5.455 1.891 1.00 78.75 81 ARG A O 1
ATOM 638 N N . ARG A 1 82 ? 11.071 7.202 3.067 1.00 86.25 82 ARG A N 1
ATOM 639 C CA . ARG A 1 82 ? 9.860 6.521 3.552 1.00 86.25 82 ARG A CA 1
ATOM 640 C C . ARG A 1 82 ? 8.681 6.812 2.628 1.00 86.25 82 ARG A C 1
ATOM 642 O O . ARG A 1 82 ? 8.661 7.861 1.982 1.00 86.25 82 ARG A O 1
ATOM 649 N N . ILE A 1 83 ? 7.705 5.907 2.585 1.00 86.19 83 ILE A N 1
ATOM 650 C CA . ILE A 1 83 ? 6.444 6.097 1.842 1.00 86.19 83 ILE A CA 1
ATOM 651 C C . ILE A 1 83 ? 5.735 7.376 2.304 1.00 86.19 83 ILE A C 1
ATOM 653 O O . ILE A 1 83 ? 5.284 8.173 1.480 1.00 86.19 83 ILE A O 1
ATOM 657 N N . GLY A 1 84 ? 5.714 7.602 3.621 1.00 86.19 84 GLY A N 1
ATOM 658 C CA . GLY A 1 84 ? 5.099 8.769 4.240 1.00 86.19 84 GLY A CA 1
ATOM 659 C C . GLY A 1 84 ? 3.600 8.598 4.501 1.00 86.19 84 GLY A C 1
ATOM 660 O O . GLY A 1 84 ? 2.904 7.811 3.857 1.00 86.19 84 GLY A O 1
ATOM 661 N N . LYS A 1 85 ? 3.102 9.368 5.476 1.00 86.44 85 LYS A N 1
ATOM 662 C CA . LYS A 1 85 ? 1.729 9.268 5.997 1.00 86.44 85 LYS A CA 1
ATOM 663 C C . LYS A 1 85 ? 0.647 9.496 4.942 1.00 86.44 85 LYS A C 1
ATOM 665 O O . LYS A 1 85 ? -0.383 8.833 4.966 1.00 86.44 85 LYS A O 1
ATOM 670 N N . GLU A 1 86 ? 0.880 10.421 4.010 1.00 86.94 86 GLU A N 1
ATOM 671 C CA . GLU A 1 86 ? -0.111 10.770 2.992 1.00 86.94 86 GLU A CA 1
ATOM 672 C C . GLU A 1 86 ? -0.359 9.582 2.073 1.00 86.94 86 GLU A C 1
ATOM 674 O O . GLU A 1 86 ? -1.488 9.122 1.956 1.00 86.94 86 GLU A O 1
ATOM 679 N N . LEU A 1 87 ? 0.702 9.033 1.483 1.00 87.31 87 LEU A N 1
ATOM 680 C CA . LEU A 1 87 ? 0.578 7.927 0.545 1.00 87.31 87 LEU A CA 1
ATOM 681 C C . LEU A 1 87 ? 0.027 6.660 1.218 1.00 87.31 87 LEU A C 1
ATOM 683 O O . LEU A 1 87 ? -0.833 5.997 0.643 1.00 87.31 87 LEU A O 1
ATOM 687 N N . SER A 1 88 ? 0.446 6.381 2.455 1.00 90.50 88 SER A N 1
ATOM 688 C CA . SER A 1 88 ? -0.098 5.277 3.254 1.00 90.50 88 SER A CA 1
ATOM 689 C C . SER A 1 88 ? -1.617 5.395 3.441 1.00 90.50 88 SER A C 1
ATOM 691 O O . SER A 1 88 ? -2.355 4.453 3.140 1.00 90.50 88 SER A O 1
ATOM 693 N N . ARG A 1 89 ? -2.108 6.583 3.822 1.00 89.25 89 ARG A N 1
ATOM 694 C CA . ARG A 1 89 ? -3.546 6.855 3.951 1.00 89.25 89 ARG A CA 1
ATOM 695 C C . ARG A 1 89 ? -4.284 6.694 2.622 1.00 89.25 89 ARG A C 1
ATOM 697 O O . ARG A 1 89 ? -5.364 6.112 2.603 1.00 89.25 89 ARG A O 1
ATOM 704 N N . LYS A 1 90 ? -3.718 7.179 1.509 1.00 87.19 90 LYS A N 1
ATOM 705 C CA . LYS A 1 90 ? -4.348 7.055 0.179 1.00 87.19 90 LYS A CA 1
ATOM 706 C C . LYS A 1 90 ? -4.546 5.590 -0.220 1.00 87.19 90 LYS A C 1
ATOM 708 O O . LYS A 1 90 ? -5.625 5.241 -0.689 1.00 87.19 90 LYS A O 1
ATOM 713 N N . ILE A 1 91 ? -3.540 4.740 -0.002 1.00 88.38 91 ILE A N 1
ATOM 714 C CA . ILE A 1 91 ? -3.625 3.304 -0.319 1.00 88.38 91 ILE A CA 1
ATOM 715 C C . ILE A 1 91 ? -4.671 2.617 0.566 1.00 88.38 91 ILE A C 1
ATOM 717 O O . ILE A 1 91 ? -5.491 1.863 0.048 1.00 88.38 91 ILE A O 1
ATOM 721 N N . TYR A 1 92 ? -4.695 2.922 1.869 1.00 89.12 92 TYR A N 1
ATOM 722 C CA . TYR A 1 92 ? -5.712 2.391 2.780 1.00 89.12 92 TYR A CA 1
ATOM 723 C C . TYR A 1 92 ? -7.131 2.741 2.315 1.00 89.12 92 TYR A C 1
ATOM 725 O O . TYR A 1 92 ? -7.976 1.853 2.204 1.00 89.12 92 TYR A O 1
ATOM 733 N N . LEU A 1 93 ? -7.382 4.012 1.985 1.00 86.94 93 LEU A N 1
ATOM 734 C CA . LEU A 1 93 ? -8.689 4.461 1.506 1.00 86.94 93 LEU A CA 1
ATOM 735 C C . LEU A 1 93 ? -9.082 3.761 0.202 1.00 86.94 93 LEU A C 1
ATOM 737 O O . LEU A 1 93 ? -10.208 3.306 0.086 1.00 86.94 93 LEU A O 1
ATOM 741 N N . LEU A 1 94 ? -8.165 3.598 -0.752 1.00 84.25 94 LEU A N 1
ATOM 742 C CA . LEU A 1 94 ? -8.467 2.905 -2.012 1.00 84.25 94 LEU A CA 1
ATOM 743 C C . LEU A 1 94 ? -8.751 1.411 -1.835 1.00 84.25 94 LEU A C 1
ATOM 745 O O . LEU A 1 94 ? -9.501 0.840 -2.618 1.00 84.25 94 LEU A O 1
ATOM 749 N N . MET A 1 95 ? -8.156 0.780 -0.823 1.00 83.88 95 MET A N 1
ATOM 750 C CA . MET A 1 95 ? -8.333 -0.647 -0.541 1.00 83.88 95 MET A CA 1
ATOM 751 C C . MET A 1 95 ? -9.562 -0.955 0.319 1.00 83.88 95 MET A C 1
ATOM 753 O O . MET A 1 95 ? -10.041 -2.086 0.303 1.00 83.88 95 MET A O 1
ATOM 757 N N . THR A 1 96 ? -10.046 0.013 1.100 1.00 83.31 96 THR A N 1
ATOM 758 C CA . THR A 1 96 ? -11.119 -0.208 2.086 1.00 83.31 96 THR A CA 1
ATOM 759 C C . THR A 1 96 ? -12.382 0.606 1.828 1.00 83.31 96 THR A C 1
ATOM 761 O O . THR A 1 96 ? -13.456 0.205 2.277 1.00 83.31 96 THR A O 1
ATOM 764 N N . SER A 1 97 ? -12.292 1.722 1.101 1.00 81.38 97 SER A N 1
ATOM 765 C CA . SER A 1 97 ? -13.457 2.537 0.764 1.00 81.38 97 SER A CA 1
ATOM 766 C C . SER A 1 97 ? -14.379 1.781 -0.186 1.00 81.38 97 SER A C 1
ATOM 768 O O . SER A 1 97 ? -13.945 1.244 -1.202 1.00 81.38 97 SER A O 1
ATOM 770 N N . CYS A 1 98 ? -15.671 1.788 0.132 1.00 73.94 98 CYS A N 1
ATOM 771 C CA . CYS A 1 98 ? -16.734 1.350 -0.774 1.00 73.94 98 CYS A CA 1
ATOM 772 C C . CYS A 1 98 ? -17.290 2.513 -1.616 1.00 73.94 98 CYS A C 1
ATOM 774 O O . CYS A 1 98 ? -18.163 2.293 -2.450 1.00 73.94 98 CYS A O 1
ATOM 776 N N . ASP A 1 99 ? -16.816 3.739 -1.374 1.00 76.38 99 ASP A N 1
ATOM 777 C CA . ASP A 1 99 ? -17.255 4.947 -2.067 1.00 76.38 99 ASP A CA 1
ATOM 778 C C . ASP A 1 99 ? -16.401 5.177 -3.333 1.00 76.38 99 ASP A C 1
ATOM 780 O O . ASP A 1 99 ? -15.186 5.390 -3.206 1.00 76.38 99 ASP A O 1
ATOM 784 N N . PRO A 1 100 ? -16.997 5.099 -4.541 1.00 68.50 100 PRO A N 1
ATOM 785 C CA . PRO A 1 100 ? -16.284 5.263 -5.808 1.00 68.50 100 PRO A CA 1
ATOM 786 C C . PRO A 1 100 ? -15.963 6.729 -6.153 1.00 68.50 100 PRO A C 1
ATOM 788 O O . PRO A 1 100 ? -15.096 6.967 -6.994 1.00 68.50 100 PRO A O 1
ATOM 791 N N . ASP A 1 101 ? -16.617 7.697 -5.505 1.00 72.88 101 ASP A N 1
ATOM 792 C CA . ASP A 1 101 ? -16.446 9.140 -5.713 1.00 72.88 101 ASP A CA 1
ATOM 793 C C . ASP A 1 101 ? -15.548 9.782 -4.641 1.00 72.88 101 ASP A C 1
ATOM 795 O O . ASP A 1 101 ? -15.378 11.006 -4.598 1.00 72.88 101 ASP A O 1
ATOM 799 N N . LEU A 1 102 ? -14.934 8.967 -3.774 1.00 73.69 102 LEU A N 1
ATOM 800 C CA . LEU A 1 102 ? -14.089 9.439 -2.689 1.00 73.69 102 LEU A CA 1
ATOM 801 C C . LEU A 1 102 ? -12.908 10.247 -3.240 1.00 73.69 102 LEU A C 1
ATOM 803 O O . LEU A 1 102 ? -11.918 9.712 -3.746 1.00 73.69 102 LEU A O 1
ATOM 807 N N . ILE A 1 103 ? -12.985 11.570 -3.089 1.00 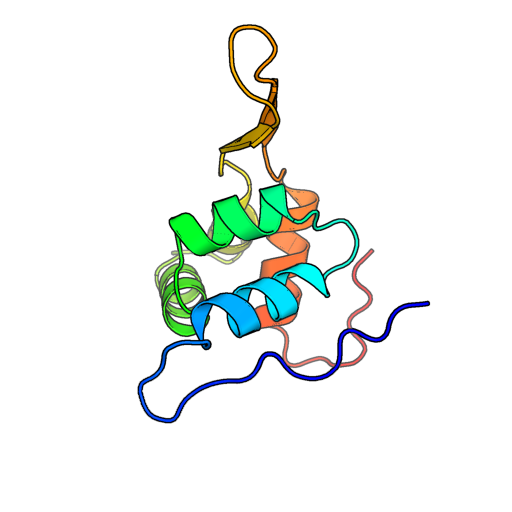67.44 103 ILE A N 1
ATOM 808 C CA . ILE A 1 103 ? -11.917 12.477 -3.502 1.00 67.44 103 ILE A CA 1
ATOM 809 C C . ILE A 1 103 ? -10.760 12.356 -2.516 1.00 67.44 103 ILE A C 1
ATOM 811 O O . ILE A 1 103 ? -10.781 12.886 -1.402 1.00 67.44 103 ILE A O 1
ATOM 815 N N . ILE A 1 104 ? -9.700 11.702 -2.969 1.00 66.25 104 ILE A N 1
ATOM 816 C CA . ILE A 1 104 ? -8.457 11.571 -2.222 1.00 66.25 104 ILE A CA 1
ATOM 817 C C . ILE A 1 104 ? -7.629 12.850 -2.409 1.00 66.25 104 ILE A C 1
ATOM 819 O O . ILE A 1 104 ? -6.776 12.919 -3.300 1.00 66.25 104 ILE A O 1
ATOM 823 N N . LYS A 1 105 ? -7.907 13.871 -1.586 1.00 54.16 105 LYS A N 1
ATOM 824 C CA . LYS A 1 105 ? -7.093 15.100 -1.508 1.00 54.16 105 LYS A CA 1
ATOM 825 C C . LYS A 1 105 ? -5.629 14.764 -1.210 1.00 54.16 105 LYS A C 1
ATOM 827 O O . LYS A 1 105 ? -5.353 13.910 -0.342 1.00 54.16 105 LYS A O 1
#